Protein AF-A0AAP8GFC0-F1 (afdb_monomer)

Foldseek 3Di:
DQFLVRLVVDDDDQVDEAEFFDAQQPSRVSSCVVVVVVVHHYDYPPRGPPVVCVVVPPPPPPPPPVLPDDPPAAEEEPEPDEPPRPVVVVVVVVVVDDPSHHYHYHYDYPVPDD

Secondary structure (DSSP, 8-state):
---GGGGGG----SSS-EEE--SSSHHHHHHHHHHHHTT--EEE-TTHHHHHHHHH--------------TTPEEEE-TT--TTHHHHHHHHHHTT--TT--EEEE---GGG--

Organism: NCBI:txid158836

Structure (mmCIF, N/CA/C/O backbone):
data_AF-A0AAP8GFC0-F1
#
_entry.id   AF-A0AAP8GFC0-F1
#
loop_
_atom_site.group_PDB
_atom_site.id
_atom_site.type_symbol
_atom_site.label_atom_id
_atom_site.label_alt_id
_atom_si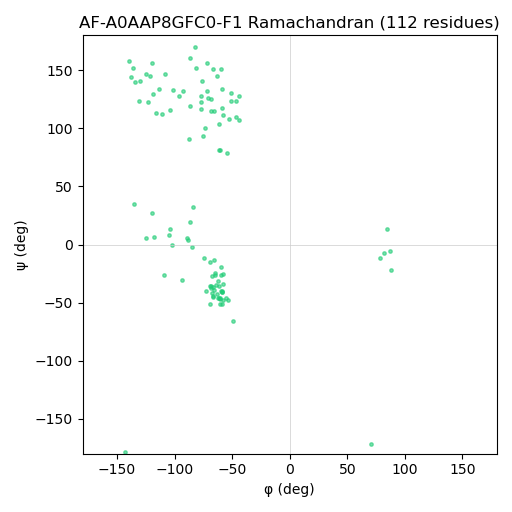te.label_comp_id
_atom_site.label_asym_id
_atom_site.label_entity_id
_atom_site.label_seq_id
_atom_site.pdbx_PDB_ins_code
_atom_site.Cartn_x
_atom_site.Cartn_y
_atom_site.Cartn_z
_atom_site.occupancy
_atom_site.B_iso_or_equiv
_atom_site.auth_seq_id
_atom_site.auth_comp_id
_atom_site.auth_asym_id
_atom_site.auth_atom_id
_atom_site.pdbx_PDB_model_num
ATOM 1 N N . LEU A 1 1 ? 1.985 7.956 7.880 1.00 67.75 1 LEU A N 1
ATOM 2 C CA . LEU A 1 1 ? 0.895 6.953 7.846 1.00 67.75 1 LEU A CA 1
ATOM 3 C C . LEU A 1 1 ? 0.754 6.355 9.239 1.00 67.75 1 LEU A C 1
ATOM 5 O O . LEU A 1 1 ? 1.784 6.110 9.848 1.00 67.75 1 LEU A O 1
ATOM 9 N N . HIS A 1 2 ? -0.471 6.167 9.738 1.00 84.69 2 HIS A N 1
ATOM 10 C CA . HIS A 1 2 ? -0.738 5.483 11.013 1.00 84.69 2 HIS A CA 1
ATOM 11 C C . HIS A 1 2 ? -1.429 4.148 10.694 1.00 84.69 2 HIS A C 1
ATOM 13 O O . HIS A 1 2 ? -2.530 4.185 10.137 1.00 84.69 2 HIS A O 1
ATOM 19 N N . PRO A 1 3 ? -0.789 2.990 10.925 1.00 89.25 3 PRO A N 1
ATOM 20 C CA . PRO A 1 3 ? -1.376 1.696 10.591 1.00 89.25 3 PRO A CA 1
ATOM 21 C C . PRO A 1 3 ? -2.607 1.411 11.462 1.00 89.25 3 PRO A C 1
ATOM 23 O O . PRO A 1 3 ? -2.707 1.877 12.598 1.00 89.25 3 PRO A O 1
ATOM 26 N N . VAL A 1 4 ? -3.567 0.645 10.933 1.00 91.88 4 VAL A N 1
ATOM 27 C CA . VAL A 1 4 ? -4.808 0.338 11.673 1.00 91.88 4 VAL A CA 1
ATOM 28 C C . VAL A 1 4 ? -4.529 -0.552 12.886 1.00 91.88 4 VAL A C 1
ATOM 30 O O . VAL A 1 4 ? -5.240 -0.495 13.884 1.00 91.88 4 VAL A O 1
ATOM 33 N N . GLU A 1 5 ? -3.465 -1.342 12.817 1.00 92.38 5 GLU A N 1
ATOM 34 C CA . GLU A 1 5 ? -2.982 -2.225 13.871 1.00 92.38 5 GLU A CA 1
ATOM 35 C C . GLU A 1 5 ? -2.569 -1.432 15.123 1.00 92.38 5 GLU A C 1
ATOM 37 O O . GLU A 1 5 ? -2.769 -1.891 16.246 1.00 92.38 5 GLU A O 1
ATOM 42 N N . GLU A 1 6 ? -2.091 -0.200 14.936 1.00 94.19 6 GLU A N 1
ATOM 43 C CA . GLU A 1 6 ? -1.677 0.707 16.009 1.00 94.19 6 GLU A CA 1
ATOM 44 C C . GLU A 1 6 ? -2.711 1.807 16.276 1.00 94.19 6 GLU A C 1
ATOM 46 O O . GLU A 1 6 ? -2.420 2.775 16.972 1.00 94.19 6 GLU A O 1
ATOM 51 N N . ILE A 1 7 ? -3.942 1.703 15.764 1.00 94.75 7 ILE A N 1
ATOM 52 C CA . ILE A 1 7 ? -4.925 2.798 15.855 1.00 94.75 7 ILE A CA 1
ATOM 53 C C . ILE A 1 7 ? -5.224 3.234 17.297 1.00 94.75 7 ILE A C 1
ATOM 55 O O . ILE A 1 7 ? -5.571 4.385 17.544 1.00 94.75 7 ILE A O 1
ATOM 59 N N . LYS A 1 8 ? -5.026 2.340 18.270 1.00 93.88 8 LYS A N 1
ATOM 60 C CA . LYS A 1 8 ? -5.199 2.643 19.695 1.00 93.88 8 LYS A CA 1
ATOM 61 C C . LYS A 1 8 ? -4.202 3.673 20.232 1.00 93.88 8 LYS A C 1
ATOM 63 O O . LYS A 1 8 ? -4.526 4.350 21.199 1.00 93.88 8 LYS A O 1
ATOM 68 N N . SER A 1 9 ? -3.020 3.795 19.624 1.00 95.12 9 SER A N 1
ATOM 69 C CA . SER A 1 9 ? -2.009 4.795 19.996 1.00 95.12 9 SER A CA 1
ATOM 70 C C . SER A 1 9 ? -2.243 6.155 19.332 1.00 95.12 9 SER A C 1
ATOM 72 O O . SER A 1 9 ? -1.491 7.100 19.573 1.00 95.12 9 SER A O 1
ATOM 74 N N . PHE A 1 10 ? -3.275 6.278 18.490 1.00 94.44 10 PHE A N 1
ATOM 75 C CA . PHE A 1 10 ? -3.593 7.526 17.818 1.00 94.44 10 PHE A CA 1
ATOM 76 C C . PHE A 1 10 ? -4.030 8.592 18.831 1.00 94.44 10 PHE A C 1
ATOM 78 O O . PHE A 1 10 ? -5.064 8.466 19.479 1.00 94.44 10 PHE A O 1
ATOM 85 N N . ASN A 1 11 ? -3.233 9.652 18.950 1.00 93.12 11 ASN A N 1
ATOM 86 C CA . ASN A 1 11 ? -3.391 10.702 19.960 1.00 93.12 11 ASN A CA 1
ATOM 87 C C 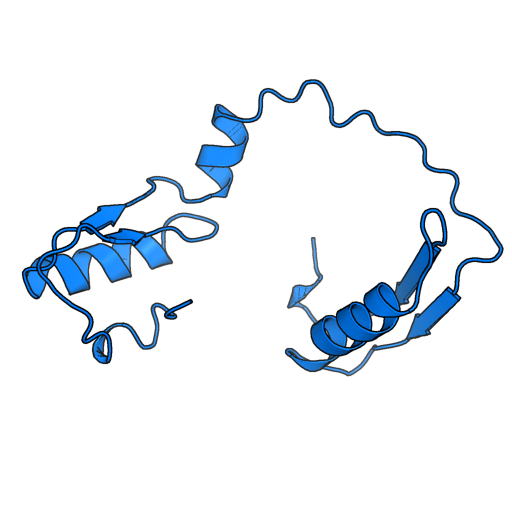. ASN A 1 11 ? -3.236 12.115 19.369 1.00 93.12 11 ASN A C 1
ATOM 89 O O . ASN A 1 11 ? -2.663 13.015 19.985 1.00 93.12 11 ASN A O 1
ATOM 93 N N . LYS A 1 12 ? -3.685 12.312 18.126 1.00 91.38 12 LYS A N 1
ATOM 94 C CA . LYS A 1 12 ? -3.581 13.609 17.442 1.00 91.38 12 LYS A CA 1
ATOM 95 C C . LYS A 1 12 ? -4.715 14.560 17.857 1.00 91.38 12 LYS A C 1
ATOM 97 O O . LYS A 1 12 ? -5.647 14.162 18.549 1.00 91.38 12 LYS A O 1
ATOM 102 N N . ASN A 1 13 ? -4.596 15.829 17.457 1.00 92.00 13 ASN A N 1
ATOM 103 C CA . ASN A 1 13 ? -5.546 16.900 17.781 1.00 92.00 13 ASN A CA 1
ATOM 104 C C . ASN A 1 13 ? -6.971 16.578 17.285 1.00 92.00 13 ASN A C 1
ATOM 106 O O . ASN A 1 13 ? -7.193 16.500 16.083 1.00 92.00 13 ASN A O 1
ATOM 110 N N . SER A 1 14 ? -7.933 16.465 18.201 1.00 89.12 14 SER A N 1
ATOM 111 C CA . SER A 1 14 ? -9.327 16.114 17.903 1.00 89.12 14 SER A CA 1
ATOM 112 C C . SER A 1 14 ? -10.160 17.228 17.258 1.00 89.12 14 SER A C 1
ATOM 114 O O . SER A 1 14 ? -11.225 16.937 16.729 1.00 89.12 14 SER A O 1
ATOM 116 N N . ASN A 1 15 ? -9.683 18.477 17.212 1.00 94.06 15 ASN A N 1
ATOM 117 C CA . ASN A 1 15 ? -10.372 19.591 16.541 1.00 94.06 15 ASN A CA 1
ATOM 118 C C . ASN A 1 15 ? -10.084 19.645 15.025 1.00 94.06 15 ASN A C 1
ATOM 120 O O . ASN A 1 15 ? -9.936 20.714 14.431 1.00 94.06 15 ASN A O 1
ATOM 124 N N . LYS A 1 16 ? -9.884 18.481 14.404 1.00 95.75 16 LYS A N 1
ATOM 125 C CA . LYS A 1 16 ? -9.618 18.326 12.974 1.00 95.75 16 LYS A CA 1
ATOM 126 C C . LYS A 1 16 ? -10.417 17.151 12.440 1.00 95.75 16 LYS A C 1
ATOM 128 O O . LYS A 1 16 ? -10.507 16.120 13.099 1.00 95.75 16 LYS A O 1
ATOM 133 N N . THR A 1 17 ? -10.885 17.287 11.207 1.00 96.81 17 THR A N 1
ATOM 134 C CA . THR A 1 17 ? -11.448 16.174 10.449 1.00 96.81 17 THR A CA 1
ATOM 135 C C . THR A 1 17 ? -10.326 15.295 9.905 1.00 96.81 17 THR A C 1
ATOM 137 O O . THR A 1 17 ? -9.410 15.778 9.229 1.00 96.81 17 THR A O 1
ATOM 140 N N . TYR A 1 18 ? -10.399 13.994 10.164 1.00 96.38 18 TYR A N 1
ATOM 141 C CA . TYR A 1 18 ? -9.452 13.011 9.648 1.00 96.38 18 TYR A CA 1
ATOM 142 C C . TYR A 1 18 ? -10.061 12.213 8.498 1.00 96.38 18 TYR A C 1
ATOM 144 O O . TYR A 1 18 ? -10.997 11.439 8.681 1.00 96.38 18 TYR A O 1
ATOM 152 N N . TYR A 1 19 ? -9.479 12.363 7.310 1.00 95.56 19 TYR A N 1
ATOM 153 C CA . TYR A 1 19 ? -9.829 11.568 6.137 1.00 95.56 19 TYR A CA 1
ATOM 154 C C . TYR A 1 19 ? -9.009 10.282 6.132 1.00 95.56 19 TYR A C 1
ATOM 156 O O . TYR A 1 19 ? -7.776 10.316 6.110 1.00 95.56 19 TYR A O 1
ATOM 164 N N . ILE A 1 20 ? -9.688 9.140 6.173 1.00 95.12 20 ILE A N 1
ATOM 165 C CA . ILE A 1 20 ? -9.059 7.832 6.344 1.00 95.12 20 ILE A CA 1
ATOM 166 C C . ILE A 1 20 ? -9.361 6.975 5.122 1.00 95.12 20 ILE A C 1
ATOM 168 O O . ILE A 1 20 ? -10.508 6.818 4.704 1.00 95.12 20 ILE A O 1
ATOM 172 N N . HIS A 1 21 ? -8.315 6.383 4.555 1.00 94.88 21 HIS A N 1
ATOM 173 C CA . HIS A 1 21 ? -8.426 5.479 3.421 1.00 94.88 21 HIS A CA 1
ATOM 174 C C . HIS A 1 21 ? -7.470 4.295 3.575 1.00 94.88 21 HIS A C 1
ATOM 176 O O . HIS A 1 21 ? -6.473 4.341 4.294 1.00 94.88 21 HIS A O 1
ATOM 182 N N . CYS A 1 22 ? -7.783 3.203 2.888 1.00 94.19 22 CYS A N 1
ATOM 183 C CA . CYS A 1 22 ? -6.852 2.105 2.660 1.00 94.19 22 CYS A CA 1
ATOM 184 C C . CYS A 1 22 ? -7.077 1.534 1.254 1.00 94.19 22 CYS A C 1
ATOM 186 O O . CYS A 1 22 ? -7.931 2.031 0.523 1.00 94.19 22 CYS A O 1
ATOM 188 N N . LYS A 1 23 ? -6.335 0.488 0.863 1.00 91.88 23 LYS A N 1
ATOM 189 C CA . LYS A 1 23 ? -6.429 -0.102 -0.488 1.00 91.88 23 LYS A CA 1
ATOM 190 C C . LYS A 1 23 ? -7.867 -0.501 -0.873 1.00 91.88 23 LYS A C 1
ATOM 192 O O . LYS A 1 23 ? -8.310 -0.137 -1.951 1.00 91.88 23 LYS A O 1
ATOM 197 N N . SER A 1 24 ? -8.587 -1.203 0.009 1.00 93.69 24 SER A N 1
ATOM 198 C CA . SER A 1 24 ? -9.901 -1.818 -0.278 1.00 93.69 24 SER A CA 1
ATOM 199 C C . SER A 1 24 ? -11.040 -1.421 0.676 1.00 93.69 24 SER A C 1
ATOM 201 O O . SER A 1 24 ? -12.106 -2.018 0.649 1.00 93.69 24 SER A O 1
ATOM 203 N N . GLY A 1 25 ? -10.814 -0.483 1.598 1.00 93.81 25 GLY A N 1
ATOM 204 C CA . GLY A 1 25 ? -11.820 -0.016 2.567 1.00 93.81 25 GLY A CA 1
ATOM 205 C C . GLY A 1 25 ? -11.915 -0.803 3.887 1.00 93.81 25 GLY A C 1
ATOM 206 O O . GLY A 1 25 ? -12.330 -0.241 4.901 1.00 93.81 25 GLY A O 1
ATOM 207 N N . ASN A 1 26 ? -11.466 -2.063 3.947 1.00 94.31 26 ASN A N 1
ATOM 208 C CA . ASN A 1 26 ? -11.604 -2.895 5.161 1.00 94.31 26 ASN A CA 1
ATOM 209 C C . ASN A 1 26 ? -10.885 -2.311 6.389 1.00 94.31 26 ASN A C 1
ATOM 211 O O . ASN A 1 26 ? -11.437 -2.255 7.486 1.00 94.31 26 ASN A O 1
ATOM 215 N N . ARG A 1 27 ? -9.636 -1.863 6.212 1.00 96.06 27 ARG A N 1
ATOM 216 C CA . ARG A 1 27 ? -8.833 -1.282 7.304 1.00 96.06 27 ARG A CA 1
ATOM 217 C C . ARG A 1 27 ? -9.309 0.116 7.699 1.00 96.06 27 ARG A C 1
ATOM 219 O O . ARG A 1 27 ? -9.352 0.417 8.885 1.00 96.06 27 ARG A O 1
ATOM 226 N N . SER A 1 28 ? -9.688 0.949 6.726 1.00 96.31 28 SER A N 1
ATOM 227 C CA . SER A 1 28 ? -10.129 2.316 7.012 1.00 96.31 28 SER A CA 1
ATOM 228 C C . SER A 1 28 ? -11.463 2.326 7.747 1.00 96.31 28 SER A C 1
ATOM 230 O O . SER A 1 28 ? -11.611 3.096 8.683 1.00 96.31 28 SER A O 1
ATOM 232 N N . THR A 1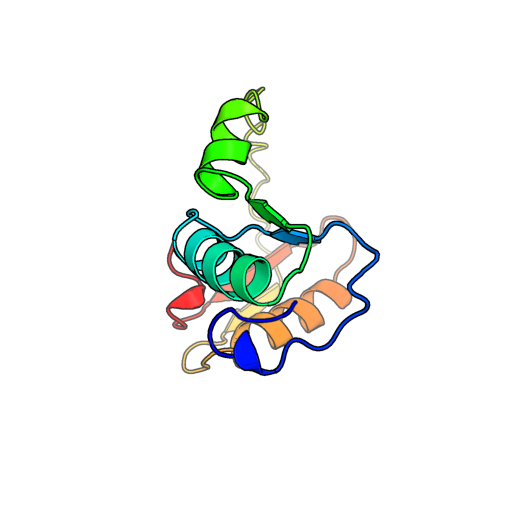 29 ? -12.371 1.399 7.426 1.00 96.75 29 THR A N 1
ATOM 233 C CA . THR A 1 29 ? -13.634 1.228 8.163 1.00 96.75 29 THR A CA 1
ATOM 234 C C . THR A 1 29 ? -13.381 0.932 9.643 1.00 96.75 29 THR A C 1
ATOM 236 O O . THR A 1 29 ? -13.856 1.670 10.498 1.00 96.75 29 THR A O 1
ATOM 239 N N . LYS A 1 30 ? -12.526 -0.055 9.957 1.00 96.25 30 LYS A N 1
ATOM 240 C CA . LYS A 1 30 ? -12.158 -0.374 11.350 1.00 96.25 30 LYS A CA 1
ATOM 241 C C . LYS A 1 30 ? -11.525 0.815 12.084 1.00 96.25 30 LYS A C 1
ATOM 243 O O . LYS A 1 30 ? -11.807 1.032 13.260 1.00 96.25 30 LYS A O 1
ATOM 248 N N . ALA A 1 31 ? -10.660 1.568 11.402 1.00 96.62 31 ALA A N 1
ATOM 249 C CA . ALA A 1 31 ? -10.019 2.746 11.979 1.00 96.62 31 ALA A CA 1
ATOM 250 C C . ALA A 1 31 ? -11.033 3.865 12.270 1.00 96.62 31 ALA A C 1
ATOM 252 O O . ALA A 1 31 ? -11.007 4.435 13.359 1.00 96.62 31 ALA A O 1
ATOM 253 N N . CYS A 1 32 ? -11.949 4.140 11.336 1.00 96.88 32 CYS A N 1
ATOM 254 C CA . CYS A 1 32 ? -13.035 5.100 11.528 1.00 96.88 32 CYS A CA 1
ATOM 255 C C . CYS A 1 32 ? -13.943 4.695 12.692 1.00 96.88 32 CYS A C 1
ATOM 257 O O . CYS A 1 32 ? -14.203 5.528 13.554 1.00 96.88 32 CYS A O 1
ATOM 259 N N . ASP A 1 33 ? -14.356 3.426 12.772 1.00 96.88 33 ASP A N 1
ATOM 260 C CA . ASP A 1 33 ? -15.212 2.928 13.857 1.00 96.88 33 ASP A CA 1
ATOM 261 C C . ASP A 1 33 ? -14.566 3.126 15.232 1.00 96.88 33 ASP A C 1
ATOM 263 O O . ASP A 1 33 ? -15.240 3.465 16.206 1.00 96.88 33 ASP A O 1
ATOM 267 N N . TYR A 1 34 ? -13.253 2.899 15.329 1.00 96.88 34 TYR A N 1
ATOM 268 C CA . TYR A 1 34 ? -12.511 3.114 16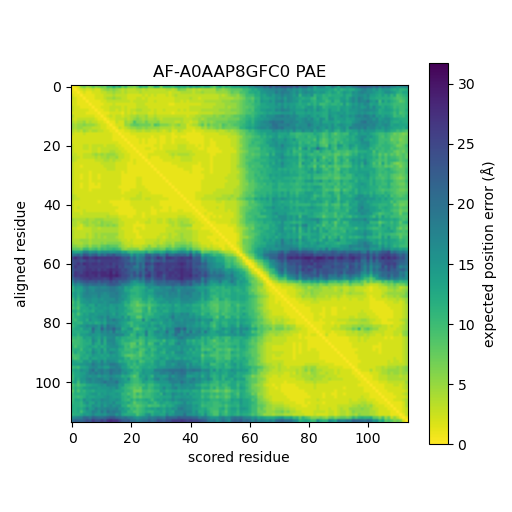.565 1.00 96.88 34 TYR A CA 1
ATOM 269 C C . TYR A 1 34 ? -12.405 4.604 16.912 1.00 96.88 34 TYR A C 1
ATOM 271 O O . TYR A 1 34 ? -12.744 4.995 18.026 1.00 96.88 34 TYR A O 1
ATOM 279 N N . LEU A 1 35 ? -11.962 5.438 15.969 1.00 96.56 35 LEU A N 1
ATOM 280 C CA . LEU A 1 35 ? -11.713 6.861 16.209 1.00 96.56 35 LEU A CA 1
ATOM 281 C C . LEU A 1 35 ? -13.000 7.655 16.460 1.00 96.56 35 LEU A C 1
ATOM 283 O O . LEU A 1 35 ? -13.015 8.501 17.353 1.00 96.56 35 LEU A O 1
ATOM 287 N N . ALA A 1 36 ? -14.094 7.329 15.769 1.00 96.56 36 ALA A N 1
ATOM 288 C CA . ALA A 1 36 ? -15.402 7.929 16.020 1.00 96.56 36 ALA A CA 1
ATOM 289 C C . ALA A 1 36 ? -15.875 7.668 17.462 1.00 96.56 36 ALA A C 1
ATOM 291 O O . ALA A 1 36 ? -16.367 8.575 18.128 1.00 96.56 36 ALA A O 1
ATOM 292 N N . LYS A 1 37 ? -15.643 6.458 17.999 1.00 96.62 37 LYS A N 1
ATOM 293 C CA . LYS A 1 37 ? -15.940 6.133 19.410 1.00 96.62 37 LYS A CA 1
ATOM 294 C C . LYS A 1 37 ? -15.095 6.927 20.406 1.00 96.62 37 LYS A C 1
ATOM 296 O O . LYS A 1 37 ? -15.516 7.084 21.545 1.00 96.62 37 LYS A O 1
ATOM 301 N N . GLN A 1 38 ? -13.918 7.401 20.000 1.00 95.25 38 GLN A N 1
ATOM 302 C CA . GLN A 1 38 ? -13.064 8.274 20.812 1.00 95.25 38 GLN A CA 1
ATOM 303 C C . GLN A 1 38 ? -13.399 9.769 20.632 1.00 95.25 38 GLN A C 1
ATOM 305 O O . GLN A 1 38 ? -12.716 10.616 21.200 1.00 95.25 38 GLN A O 1
ATOM 310 N N . GLY A 1 39 ? -14.433 10.107 19.851 1.00 95.88 39 GLY A N 1
ATOM 311 C CA . GLY A 1 39 ? -14.885 11.484 19.641 1.00 95.88 39 GLY A CA 1
ATOM 312 C C . GLY A 1 39 ? -14.128 12.253 18.556 1.00 95.88 39 GLY A C 1
ATOM 313 O O . GLY A 1 39 ? -14.258 13.472 18.481 1.00 95.88 39 GLY A O 1
ATOM 314 N N . TYR A 1 40 ? -13.337 11.575 17.718 1.00 97.56 40 TYR A N 1
ATOM 315 C CA . TYR A 1 40 ? -12.729 12.205 16.546 1.00 97.56 40 TYR A CA 1
ATOM 316 C C . TYR A 1 40 ? -13.752 12.395 15.426 1.00 97.56 40 TYR A C 1
ATOM 318 O O . TYR A 1 40 ? -14.536 11.490 15.135 1.00 97.56 40 TYR A O 1
ATOM 326 N N . ASP A 1 41 ? -13.667 13.530 14.735 1.00 97.62 41 ASP A N 1
ATOM 327 C CA . ASP A 1 41 ? -14.354 13.736 13.464 1.00 97.62 41 ASP A CA 1
ATOM 328 C C . ASP A 1 41 ? -13.594 13.013 12.342 1.00 97.62 41 ASP A C 1
ATOM 330 O O . ASP A 1 41 ? -12.422 13.301 12.071 1.00 97.62 41 ASP A O 1
ATOM 334 N N . VAL A 1 42 ? -14.235 12.024 11.718 1.00 97.38 42 VAL A N 1
ATOM 335 C CA . VAL A 1 42 ? -13.602 11.136 10.738 1.00 97.38 42 VAL A CA 1
ATOM 336 C C . VAL A 1 42 ? -14.468 10.940 9.501 1.00 97.38 42 VAL A C 1
ATOM 338 O O . VAL A 1 42 ? -15.674 10.723 9.583 1.00 97.38 42 VAL A O 1
ATOM 341 N N . VAL A 1 43 ? -13.819 10.925 8.337 1.00 97.00 43 VAL A N 1
ATOM 342 C CA . VAL A 1 43 ? -14.449 10.668 7.039 1.00 97.00 43 VAL A CA 1
ATOM 343 C C . VAL A 1 43 ? -13.752 9.483 6.376 1.00 97.00 43 VAL A C 1
ATOM 345 O O . VAL A 1 43 ? -12.541 9.502 6.153 1.00 97.00 43 VAL A O 1
ATOM 348 N N . ASN A 1 44 ? -14.514 8.436 6.053 1.00 96.25 44 ASN A N 1
ATOM 349 C CA . ASN A 1 44 ? -13.997 7.238 5.389 1.00 96.25 44 ASN A CA 1
ATOM 350 C C . ASN A 1 44 ? -14.133 7.348 3.866 1.00 96.25 44 ASN A C 1
ATOM 352 O O . ASN A 1 44 ? -15.227 7.601 3.355 1.00 96.25 44 ASN A O 1
ATOM 356 N N . LEU A 1 45 ? -13.065 7.034 3.130 1.00 94.12 45 LEU A N 1
ATOM 357 C CA . LEU A 1 45 ? -13.162 6.774 1.695 1.00 94.12 45 LEU A CA 1
ATOM 358 C C . LEU A 1 45 ? -13.777 5.385 1.464 1.00 94.12 45 LEU A C 1
ATOM 360 O O . LEU A 1 45 ? -13.082 4.364 1.469 1.00 94.12 45 LEU A O 1
ATOM 364 N N . LYS A 1 46 ? -15.101 5.341 1.290 1.00 91.62 46 LYS A N 1
ATOM 365 C CA . LYS A 1 46 ? -15.853 4.092 1.093 1.00 91.62 46 LYS A CA 1
ATOM 366 C C . LYS A 1 46 ? -15.355 3.335 -0.144 1.00 91.62 46 LYS A C 1
ATOM 368 O O . LYS A 1 46 ? -15.185 3.927 -1.203 1.00 91.62 46 LYS A O 1
ATOM 373 N N . GLY A 1 47 ? -15.142 2.025 0.009 1.00 90.88 47 GLY A N 1
ATOM 374 C CA . GLY A 1 47 ? -14.552 1.171 -1.034 1.00 90.88 47 GLY A CA 1
ATOM 375 C C . GLY A 1 47 ? -13.020 1.236 -1.103 1.00 90.88 47 GLY A C 1
ATOM 376 O O . GLY A 1 47 ? -12.372 0.432 -1.769 1.00 90.88 47 GLY A O 1
ATOM 377 N N . GLY A 1 48 ? -12.410 2.150 -0.345 1.00 93.38 48 GLY A N 1
ATOM 378 C CA . GLY A 1 48 ? -10.977 2.377 -0.374 1.00 93.38 48 GLY A CA 1
ATOM 379 C C . GLY A 1 48 ? -10.508 3.034 -1.667 1.00 93.38 48 GLY A C 1
ATOM 380 O O . GLY A 1 48 ? -11.285 3.493 -2.502 1.00 93.38 48 GLY A O 1
ATOM 381 N N . TYR A 1 49 ? -9.189 3.088 -1.804 1.00 91.06 49 TYR A N 1
ATOM 382 C CA . TYR A 1 49 ? -8.544 3.753 -2.924 1.00 91.06 49 TYR A CA 1
ATOM 383 C C . TYR A 1 49 ? -8.858 3.083 -4.266 1.00 91.06 49 TYR A C 1
ATOM 385 O O . TYR A 1 49 ? -9.045 3.792 -5.240 1.00 91.06 49 TYR A O 1
ATOM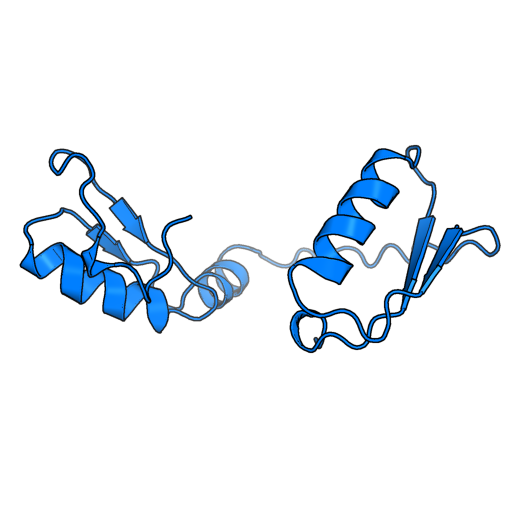 393 N N . LYS A 1 50 ? -8.997 1.749 -4.317 1.00 89.69 50 LYS A N 1
ATOM 394 C CA . LYS A 1 50 ? -9.342 1.034 -5.559 1.00 89.69 50 LYS A CA 1
ATOM 395 C C . LYS A 1 50 ? -10.666 1.501 -6.171 1.00 89.69 50 LYS A C 1
ATOM 397 O O . LYS A 1 50 ? -10.730 1.785 -7.360 1.00 89.69 50 LYS A O 1
ATOM 402 N N . ASP A 1 51 ? -11.714 1.605 -5.358 1.00 91.50 51 ASP A N 1
ATOM 403 C CA . ASP A 1 51 ? -13.028 2.049 -5.835 1.00 91.50 51 ASP A CA 1
ATOM 404 C C . ASP A 1 51 ? -13.023 3.528 -6.218 1.00 91.50 51 ASP A C 1
ATOM 406 O O . ASP A 1 51 ? -13.716 3.932 -7.152 1.00 91.50 51 ASP A O 1
ATOM 410 N N . TYR A 1 52 ? -12.267 4.345 -5.481 1.00 89.62 52 TYR A N 1
ATOM 411 C CA . TYR A 1 52 ? -12.047 5.738 -5.850 1.00 89.62 52 TYR A CA 1
ATOM 412 C C . TYR A 1 52 ? -11.347 5.829 -7.204 1.00 89.62 52 TYR A C 1
ATOM 414 O O . TYR A 1 52 ? -11.789 6.590 -8.063 1.00 89.62 52 TYR A O 1
ATOM 422 N N . GLU A 1 53 ? -10.307 5.023 -7.406 1.00 88.56 53 GLU A N 1
ATOM 423 C CA . GLU A 1 53 ? -9.515 5.009 -8.624 1.00 88.56 53 GLU A CA 1
ATOM 424 C C . GLU A 1 53 ? -10.390 4.658 -9.835 1.00 88.56 53 GLU A C 1
ATOM 426 O O . GLU A 1 53 ? -10.496 5.444 -10.770 1.00 88.56 53 GLU A O 1
ATOM 431 N N . ALA A 1 54 ? -11.146 3.562 -9.750 1.00 86.25 54 ALA A N 1
ATOM 432 C CA . ALA A 1 54 ? -12.042 3.111 -10.816 1.00 86.25 54 ALA A CA 1
ATOM 433 C C . ALA A 1 54 ? -13.147 4.118 -11.197 1.00 86.25 54 ALA A C 1
ATOM 435 O O . ALA A 1 54 ? -13.654 4.080 -12.314 1.00 86.25 54 ALA A O 1
ATOM 436 N N . LYS A 1 55 ? -13.561 4.992 -10.270 1.00 86.56 55 LYS A N 1
ATOM 437 C CA . LYS A 1 55 ? -14.640 5.973 -10.496 1.00 86.56 55 LYS A CA 1
ATOM 438 C C . LYS A 1 55 ? -14.141 7.332 -10.972 1.00 86.56 55 LYS A C 1
ATOM 440 O O . LYS A 1 55 ? -14.893 8.047 -11.626 1.00 86.56 55 LYS A O 1
ATOM 445 N N . ASN A 1 56 ? -12.934 7.723 -10.566 1.00 82.44 56 ASN A N 1
ATOM 446 C CA . ASN A 1 56 ? -12.425 9.086 -10.755 1.00 82.44 56 ASN A CA 1
ATOM 447 C C . ASN A 1 56 ? -11.324 9.156 -11.804 1.00 82.44 56 ASN A C 1
ATOM 449 O O . ASN A 1 56 ? -11.169 10.184 -12.460 1.00 82.44 56 ASN A O 1
ATOM 453 N N . PHE A 1 57 ? -10.600 8.063 -12.011 1.00 76.50 57 PHE A N 1
ATOM 454 C CA . PHE A 1 57 ? -9.789 7.917 -13.198 1.00 76.50 57 PHE A CA 1
ATOM 455 C C . PHE A 1 57 ? -10.708 7.318 -14.254 1.00 76.50 57 PHE A C 1
ATOM 457 O O . PHE A 1 57 ? -10.835 6.104 -14.387 1.00 76.50 57 PHE A O 1
ATOM 464 N N . ASN A 1 58 ? -11.358 8.203 -15.020 1.00 58.75 58 ASN A N 1
ATOM 465 C CA . ASN A 1 58 ? -11.624 7.868 -16.410 1.00 58.75 58 ASN A CA 1
ATOM 466 C C . ASN A 1 58 ? -10.262 7.479 -16.959 1.00 58.75 58 ASN A C 1
ATOM 468 O O . ASN A 1 58 ? -9.392 8.340 -17.113 1.00 58.75 58 ASN A O 1
ATOM 472 N N . SER A 1 59 ? -10.053 6.197 -17.209 1.00 57.34 59 SER A N 1
ATOM 473 C CA . SER A 1 59 ? -9.023 5.793 -18.131 1.00 57.34 59 SER A CA 1
ATOM 474 C C . SER A 1 59 ? -9.399 6.397 -19.493 1.00 57.34 59 SER A C 1
ATOM 476 O O . SER A 1 59 ? -9.875 5.714 -20.391 1.00 57.34 59 SER A O 1
ATOM 478 N N . ALA A 1 60 ? -9.089 7.686 -19.713 1.00 50.50 60 ALA A N 1
ATOM 479 C CA . ALA A 1 60 ? -8.265 7.950 -20.880 1.00 50.50 60 ALA A CA 1
ATOM 480 C C . ALA A 1 60 ? -7.174 6.897 -20.726 1.00 50.50 60 ALA A C 1
ATOM 482 O O . ALA A 1 60 ? -6.529 6.923 -19.667 1.00 50.50 60 ALA A O 1
ATOM 483 N N . PRO A 1 61 ? -7.152 5.869 -21.599 1.00 53.12 61 PRO A N 1
ATOM 484 C CA . PRO A 1 61 ? -6.294 4.717 -21.398 1.00 53.12 61 PRO A CA 1
ATOM 485 C C . PRO A 1 61 ? -4.968 5.303 -20.971 1.00 53.12 61 PRO A C 1
ATOM 487 O O . PRO A 1 61 ? -4.530 6.281 -21.592 1.00 53.12 61 PRO A O 1
ATOM 490 N N . LEU A 1 62 ? -4.412 4.824 -19.846 1.00 52.16 62 LEU A N 1
ATOM 491 C CA . LEU A 1 62 ? -2.988 5.016 -19.620 1.00 52.16 62 LEU A CA 1
ATOM 492 C C . LEU A 1 62 ? -2.426 4.667 -20.976 1.00 52.16 62 LEU A C 1
ATOM 494 O O . LEU A 1 62 ? -2.643 3.537 -21.411 1.00 52.16 62 LEU A O 1
ATOM 498 N N . ILE A 1 63 ? -1.965 5.673 -21.726 1.00 52.31 63 ILE A N 1
ATOM 499 C CA . ILE A 1 63 ? -1.468 5.410 -23.059 1.00 52.31 63 ILE A CA 1
ATOM 500 C C . ILE A 1 63 ? -0.387 4.418 -22.705 1.00 52.31 63 ILE A C 1
ATOM 502 O O . ILE A 1 63 ? 0.538 4.784 -21.968 1.00 52.31 63 ILE A O 1
ATOM 506 N N . GLU A 1 64 ? -0.591 3.159 -23.088 1.00 55.84 64 GLU A N 1
ATOM 507 C CA . GLU A 1 64 ? 0.459 2.175 -23.157 1.00 55.84 64 GLU A CA 1
ATOM 508 C C . GLU A 1 64 ? 1.386 2.822 -24.170 1.00 55.84 64 GLU A C 1
ATOM 510 O O . GLU A 1 64 ? 1.291 2.659 -25.379 1.00 55.84 64 GLU A O 1
ATOM 515 N N . LYS A 1 65 ? 2.198 3.760 -23.680 1.00 55.72 65 LYS A N 1
ATOM 516 C CA . LYS A 1 65 ? 3.431 4.085 -24.320 1.00 55.72 65 LYS A CA 1
ATOM 517 C C . LYS A 1 65 ? 4.103 2.745 -24.190 1.00 55.72 65 LYS A C 1
ATOM 519 O O . LYS A 1 65 ? 4.484 2.364 -23.083 1.00 55.72 65 LYS A O 1
ATOM 524 N N . ASP A 1 66 ? 4.134 2.024 -25.298 1.00 62.50 66 ASP A N 1
ATOM 525 C CA . ASP A 1 66 ? 5.112 0.991 -25.553 1.00 62.50 66 ASP A CA 1
ATOM 526 C C . ASP A 1 66 ? 6.470 1.670 -25.370 1.00 62.50 66 ASP A C 1
ATOM 528 O O . ASP A 1 66 ? 7.097 2.178 -26.299 1.00 62.50 66 ASP A O 1
ATOM 532 N N . ILE A 1 67 ? 6.862 1.843 -24.108 1.00 75.25 67 ILE A N 1
ATOM 533 C CA . ILE A 1 67 ? 8.171 2.320 -23.737 1.00 75.25 67 ILE A CA 1
ATOM 534 C C . ILE A 1 67 ? 9.031 1.106 -24.020 1.00 75.25 67 ILE A C 1
ATOM 536 O O . ILE A 1 67 ? 9.038 0.153 -23.243 1.00 75.25 67 ILE A O 1
ATOM 540 N N . GLU A 1 68 ? 9.699 1.141 -25.168 1.00 87.56 68 GLU A N 1
ATOM 541 C CA . GLU A 1 68 ? 10.664 0.127 -25.558 1.00 87.56 68 GLU A CA 1
ATOM 542 C C . GLU A 1 68 ? 11.602 -0.150 -24.375 1.00 87.56 68 GLU A C 1
ATOM 544 O O . GLU A 1 68 ? 12.206 0.768 -23.796 1.00 87.56 68 GLU A O 1
ATOM 549 N N . ILE A 1 69 ? 11.663 -1.419 -23.967 1.00 90.25 69 ILE A N 1
ATOM 550 C CA . ILE A 1 69 ? 12.575 -1.858 -22.917 1.00 90.25 69 ILE A CA 1
ATOM 551 C C . ILE A 1 69 ? 13.977 -1.747 -23.496 1.00 90.25 69 ILE A C 1
ATOM 553 O O . ILE A 1 69 ? 14.335 -2.432 -24.449 1.00 90.25 69 ILE A O 1
ATOM 557 N N . LYS A 1 70 ? 14.781 -0.863 -22.918 1.00 92.50 70 LYS A N 1
ATOM 558 C CA . LYS A 1 70 ? 16.144 -0.628 -23.360 1.00 92.50 70 LYS A CA 1
ATOM 559 C C . LYS A 1 70 ? 17.016 -1.814 -22.969 1.00 92.50 70 LYS A C 1
ATOM 561 O O . LYS A 1 70 ? 17.046 -2.237 -21.809 1.00 92.50 70 LYS A O 1
ATOM 566 N N . GLU A 1 71 ? 17.804 -2.298 -23.919 1.00 93.00 71 GLU A N 1
ATOM 567 C CA . GLU A 1 71 ? 18.801 -3.344 -23.668 1.00 93.00 71 GLU A CA 1
ATOM 568 C C . GLU A 1 71 ? 19.820 -2.928 -22.595 1.00 93.00 71 GLU A C 1
ATOM 570 O O . GLU A 1 71 ? 20.231 -3.739 -21.772 1.00 93.00 71 GLU A O 1
ATOM 575 N N . ASN A 1 72 ? 20.171 -1.638 -22.526 1.00 92.81 72 ASN A N 1
ATOM 576 C CA . ASN A 1 72 ? 21.154 -1.105 -21.577 1.00 92.81 72 ASN A CA 1
ATOM 577 C C . ASN A 1 72 ? 20.578 -0.709 -20.202 1.00 92.81 72 ASN A C 1
ATOM 579 O O . ASN A 1 72 ? 21.188 0.091 -19.487 1.00 92.81 72 ASN A O 1
ATOM 583 N N . ARG A 1 73 ? 19.403 -1.221 -19.827 1.00 94.94 73 ARG A N 1
ATOM 584 C CA . ARG A 1 73 ? 18.821 -0.983 -18.498 1.00 94.94 73 ARG A CA 1
ATOM 585 C C . ARG A 1 73 ? 19.697 -1.569 -17.387 1.00 94.94 73 ARG A C 1
ATOM 587 O O . ARG A 1 73 ? 20.300 -2.631 -17.542 1.00 94.94 73 ARG A O 1
ATOM 594 N N . LYS A 1 74 ? 19.744 -0.893 -16.238 1.00 95.38 74 LYS A N 1
ATOM 595 C CA . LYS A 1 74 ? 20.509 -1.357 -15.068 1.00 95.38 74 LYS A CA 1
ATOM 596 C C . LYS A 1 74 ? 19.722 -2.471 -14.375 1.00 95.38 74 LYS A C 1
ATOM 598 O O . LYS A 1 74 ? 18.573 -2.254 -14.002 1.00 95.38 74 LYS A O 1
ATOM 603 N N . GLN A 1 75 ? 20.310 -3.655 -14.229 1.00 96.56 75 GLN A N 1
ATOM 604 C CA . GLN A 1 75 ? 19.630 -4.820 -13.655 1.00 96.56 75 GLN A CA 1
ATOM 605 C C . GLN A 1 75 ? 20.048 -5.038 -12.199 1.00 96.56 75 GLN A C 1
ATOM 607 O O . GLN A 1 75 ? 21.239 -5.034 -11.887 1.00 96.56 75 GLN A O 1
ATOM 612 N N . PHE A 1 76 ? 19.072 -5.265 -11.323 1.00 96.81 76 PHE A N 1
ATOM 613 C CA . PHE A 1 76 ? 19.281 -5.516 -9.900 1.00 96.81 76 PHE A CA 1
ATOM 614 C C . PHE A 1 76 ? 18.528 -6.770 -9.449 1.00 96.81 76 PHE A C 1
ATOM 616 O O . PHE A 1 76 ? 17.387 -7.008 -9.848 1.00 96.81 76 PHE A O 1
ATOM 623 N N . ASP A 1 77 ? 19.148 -7.558 -8.573 1.00 96.50 77 ASP A N 1
ATOM 624 C CA . ASP A 1 77 ? 18.536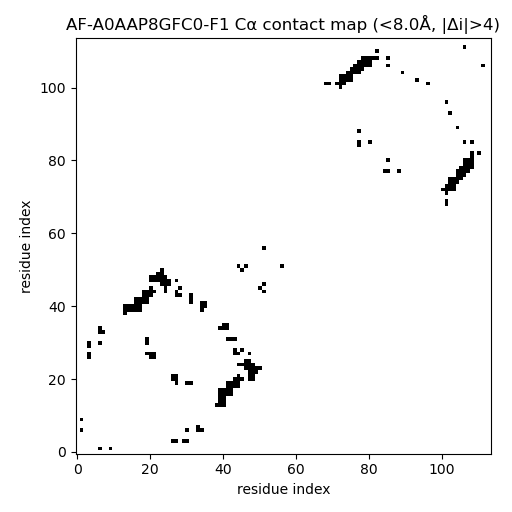 -8.743 -7.970 1.00 96.50 77 ASP A CA 1
ATOM 625 C C . ASP A 1 77 ? 18.401 -8.547 -6.459 1.00 96.50 77 ASP A C 1
ATOM 627 O O . ASP A 1 77 ? 19.390 -8.466 -5.729 1.00 96.50 77 ASP A O 1
ATOM 631 N N . PHE A 1 78 ? 17.157 -8.461 -5.995 1.00 96.25 78 PHE A N 1
ATOM 632 C CA . PHE A 1 78 ? 16.793 -8.337 -4.585 1.00 96.25 78 PHE A CA 1
ATOM 633 C C . PHE A 1 78 ? 15.912 -9.506 -4.126 1.00 96.25 78 PHE A C 1
ATOM 635 O O . PHE A 1 78 ? 15.110 -9.369 -3.194 1.00 96.25 78 PHE A O 1
ATOM 642 N N . ARG A 1 79 ? 16.036 -10.672 -4.770 1.00 95.56 79 ARG A N 1
ATOM 643 C CA . ARG A 1 79 ? 15.411 -11.910 -4.295 1.00 95.56 79 ARG A CA 1
ATOM 644 C C . ARG A 1 79 ? 15.910 -12.275 -2.895 1.00 95.56 79 ARG A C 1
ATOM 646 O O . ARG A 1 79 ? 17.016 -11.935 -2.488 1.00 95.56 79 ARG A O 1
ATOM 653 N N . GLY A 1 80 ? 15.063 -12.956 -2.134 1.00 95.12 80 GLY A N 1
ATOM 654 C CA . GLY A 1 80 ? 15.333 -13.361 -0.751 1.00 95.12 80 GLY A CA 1
ATOM 655 C C . GLY A 1 80 ? 15.178 -12.252 0.296 1.00 95.12 80 GLY A C 1
ATOM 656 O O . GLY A 1 80 ? 15.126 -12.557 1.485 1.00 95.12 80 GLY A O 1
ATOM 657 N N . LEU A 1 81 ? 15.047 -10.985 -0.108 1.00 95.25 81 LEU A N 1
ATOM 658 C CA . LEU A 1 81 ? 14.741 -9.901 0.823 1.00 95.25 81 LEU A CA 1
ATOM 659 C C . LEU A 1 81 ? 13.236 -9.847 1.131 1.00 95.25 81 LEU A C 1
ATOM 661 O O . LEU A 1 81 ? 12.402 -10.237 0.314 1.00 95.25 81 LEU A O 1
ATOM 665 N N . GLN A 1 82 ? 12.900 -9.358 2.326 1.00 92.19 82 GLN A N 1
ATOM 666 C CA . GLN A 1 82 ? 11.528 -9.060 2.747 1.00 92.19 82 GLN A CA 1
ATOM 667 C C . GLN A 1 82 ? 11.384 -7.575 3.087 1.00 92.19 82 GLN A C 1
ATOM 669 O O . GLN A 1 82 ? 12.373 -6.920 3.430 1.00 92.19 82 GLN A O 1
ATOM 674 N N . CYS A 1 83 ? 10.169 -7.037 3.013 1.00 87.25 83 CYS A N 1
ATOM 675 C CA . CYS A 1 83 ? 9.866 -5.647 3.344 1.00 87.25 83 CYS A CA 1
ATOM 676 C C . CYS A 1 83 ? 10.426 -5.242 4.730 1.00 87.25 83 CYS A C 1
ATOM 678 O O . CYS A 1 83 ? 10.181 -5.941 5.714 1.00 87.25 83 CYS A O 1
ATOM 680 N N . PRO A 1 84 ? 11.154 -4.108 4.831 1.00 90.50 84 PRO A N 1
ATOM 681 C CA . PRO A 1 84 ? 11.265 -3.037 3.831 1.00 90.50 84 PRO A CA 1
ATOM 682 C C . PRO A 1 84 ? 12.390 -3.210 2.784 1.00 90.50 84 PRO A C 1
ATOM 684 O O . PRO A 1 84 ? 12.613 -2.302 1.990 1.00 90.50 84 PRO A O 1
ATOM 687 N N . GLY A 1 85 ? 13.103 -4.338 2.760 1.00 94.31 85 GLY A N 1
ATOM 688 C CA . GLY A 1 85 ? 14.326 -4.552 1.976 1.00 94.31 85 GLY A CA 1
ATOM 689 C C . GLY A 1 85 ? 14.240 -4.147 0.498 1.00 94.31 85 GLY A C 1
ATOM 690 O O . GLY A 1 85 ? 14.913 -3.188 0.110 1.00 94.31 85 GLY A O 1
ATOM 691 N N . PRO A 1 86 ? 13.415 -4.811 -0.335 1.00 95.44 86 PRO A N 1
ATOM 692 C CA . PRO A 1 86 ? 13.405 -4.530 -1.769 1.00 95.44 86 PRO A CA 1
ATOM 693 C C . PRO A 1 86 ? 12.965 -3.101 -2.101 1.00 95.44 86 PRO A C 1
ATOM 695 O O . PRO A 1 86 ? 13.599 -2.448 -2.922 1.00 95.44 86 PRO A O 1
ATOM 698 N N . ILE A 1 87 ? 11.928 -2.572 -1.437 1.00 94.75 87 ILE A N 1
ATOM 699 C CA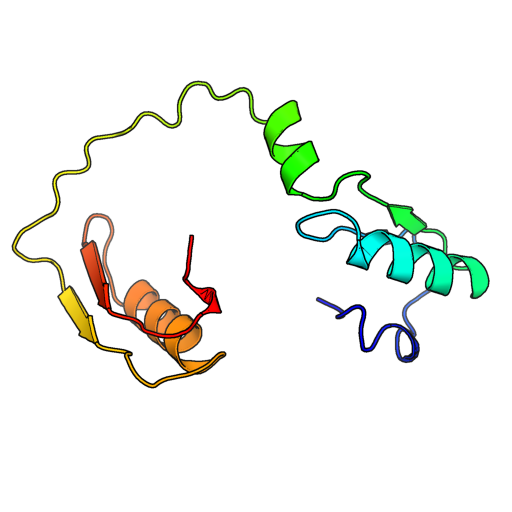 . ILE A 1 87 ? 11.407 -1.231 -1.752 1.00 94.75 87 ILE A CA 1
ATOM 700 C C . ILE A 1 87 ? 12.406 -0.122 -1.404 1.00 94.75 87 ILE A C 1
ATOM 702 O O . ILE A 1 87 ? 12.539 0.851 -2.145 1.00 94.75 87 ILE A O 1
ATOM 706 N N . VAL A 1 88 ? 13.153 -0.279 -0.307 1.00 95.50 88 VAL A N 1
ATOM 707 C CA . VAL A 1 88 ? 14.198 0.677 0.076 1.00 95.50 88 VAL A CA 1
ATOM 708 C C . VAL A 1 88 ? 15.353 0.640 -0.920 1.00 95.50 88 VAL A C 1
ATOM 710 O O . VAL A 1 88 ? 15.847 1.699 -1.302 1.00 95.50 88 VAL A O 1
ATOM 713 N N . ASN A 1 89 ? 15.769 -0.546 -1.368 1.00 96.06 89 ASN A N 1
ATOM 714 C CA . ASN A 1 89 ? 16.843 -0.665 -2.353 1.00 96.06 89 ASN A CA 1
ATOM 715 C C . ASN A 1 89 ? 16.424 -0.101 -3.716 1.00 96.06 89 ASN A C 1
ATOM 717 O O . ASN A 1 89 ? 17.147 0.720 -4.265 1.00 96.06 89 ASN A O 1
ATOM 721 N N . ILE A 1 90 ? 15.222 -0.426 -4.200 1.00 95.50 90 ILE A N 1
ATOM 722 C CA . ILE A 1 90 ? 14.665 0.163 -5.429 1.00 95.50 90 ILE A CA 1
ATOM 723 C C . ILE A 1 90 ? 14.646 1.694 -5.340 1.00 95.50 90 ILE A C 1
ATOM 725 O O . ILE A 1 90 ? 15.076 2.365 -6.271 1.00 95.50 90 ILE A O 1
ATOM 729 N N . SER A 1 91 ? 14.196 2.257 -4.213 1.00 95.69 91 SER A N 1
ATOM 730 C CA . SER A 1 91 ? 14.170 3.711 -4.004 1.00 95.69 91 SER A CA 1
ATOM 731 C C . SER A 1 91 ? 15.563 4.345 -4.108 1.00 95.69 91 SER A C 1
ATOM 733 O O . SER A 1 91 ? 15.719 5.392 -4.734 1.00 95.69 91 SER A O 1
ATOM 735 N N . LYS A 1 92 ? 16.599 3.696 -3.559 1.00 95.75 92 LYS A N 1
ATOM 736 C CA . LYS A 1 92 ? 17.989 4.160 -3.698 1.00 95.75 92 LYS A CA 1
ATOM 737 C C . LYS A 1 92 ? 18.441 4.159 -5.155 1.00 95.75 92 LYS A C 1
ATOM 739 O O . LYS A 1 92 ? 18.992 5.162 -5.594 1.00 95.75 92 LYS A O 1
ATOM 744 N N . GLU A 1 93 ? 18.174 3.085 -5.894 1.00 95.88 93 GLU A N 1
ATOM 745 C CA . GLU A 1 93 ? 18.564 3.001 -7.306 1.00 95.88 93 GLU A CA 1
ATOM 746 C C . GLU A 1 93 ? 17.815 4.016 -8.171 1.00 95.88 93 GLU A C 1
ATOM 748 O O . GLU A 1 93 ? 18.421 4.658 -9.024 1.00 95.88 93 GLU A O 1
ATOM 753 N N . ILE A 1 94 ? 16.525 4.247 -7.904 1.00 94.56 94 ILE A N 1
ATOM 754 C CA . ILE A 1 94 ? 15.734 5.271 -8.601 1.00 94.56 94 ILE A CA 1
ATOM 755 C C . ILE A 1 94 ? 16.307 6.680 -8.385 1.00 94.56 94 ILE A C 1
ATOM 757 O O . ILE A 1 94 ? 16.300 7.491 -9.306 1.00 94.56 94 ILE A O 1
ATOM 761 N N . ASN A 1 95 ? 16.851 6.981 -7.205 1.00 95.75 95 ASN A N 1
ATOM 762 C CA . ASN A 1 95 ? 17.490 8.280 -6.960 1.00 95.75 95 ASN A CA 1
ATOM 763 C C . ASN A 1 95 ? 18.807 8.467 -7.739 1.00 95.75 95 ASN A C 1
ATOM 765 O O . ASN A 1 95 ? 19.290 9.592 -7.848 1.00 95.75 95 ASN A O 1
ATOM 769 N N . ASN A 1 96 ? 19.375 7.387 -8.284 1.00 93.31 96 ASN A N 1
ATOM 770 C CA . ASN A 1 96 ? 20.650 7.377 -9.002 1.00 93.31 96 ASN A CA 1
ATOM 771 C C . ASN A 1 96 ? 20.492 7.257 -10.529 1.00 93.31 96 ASN A C 1
ATOM 773 O O . ASN A 1 96 ? 21.491 7.053 -11.228 1.00 93.31 96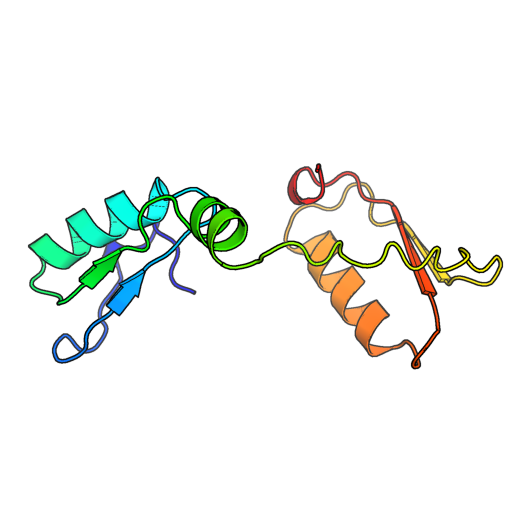 ASN A O 1
ATOM 777 N N . ILE A 1 97 ? 19.270 7.348 -11.066 1.00 92.38 97 ILE A N 1
ATOM 778 C CA . ILE A 1 97 ? 19.029 7.303 -12.513 1.00 92.38 97 ILE A CA 1
ATOM 779 C C . ILE A 1 97 ? 18.627 8.664 -13.080 1.00 92.38 97 ILE A C 1
ATOM 781 O O . ILE A 1 97 ? 17.958 9.467 -12.433 1.00 92.38 97 ILE A O 1
ATOM 785 N N . SER A 1 98 ? 19.037 8.918 -14.319 1.00 93.69 98 SER A N 1
ATOM 786 C CA . SER A 1 98 ? 18.661 10.123 -15.066 1.00 93.69 98 SER A CA 1
ATOM 787 C C . SER A 1 98 ? 17.330 9.943 -15.798 1.00 93.69 98 SER A C 1
ATOM 789 O O . SER A 1 98 ? 16.903 8.823 -16.082 1.00 93.69 98 SER A O 1
ATOM 791 N N . THR A 1 99 ? 16.682 11.050 -16.171 1.00 91.25 99 THR A N 1
ATOM 792 C CA . THR A 1 99 ? 15.459 11.021 -16.988 1.00 91.25 99 THR A CA 1
ATOM 793 C C . THR A 1 99 ? 15.650 10.163 -18.240 1.00 91.25 99 THR A C 1
ATOM 795 O O . THR A 1 99 ? 16.537 10.414 -19.053 1.00 91.25 99 THR A O 1
ATOM 798 N N . GLY A 1 100 ? 14.786 9.161 -18.406 1.00 89.50 100 GLY A N 1
ATOM 799 C CA . GLY A 1 100 ? 14.807 8.248 -19.547 1.00 89.50 100 GLY A CA 1
ATOM 800 C C . GLY A 1 100 ? 15.728 7.035 -19.392 1.00 89.50 100 GLY A C 1
ATOM 801 O O . GLY A 1 100 ? 15.698 6.169 -20.267 1.00 89.50 100 GLY A O 1
ATOM 802 N N . GLU A 1 101 ? 16.522 6.921 -18.327 1.00 93.44 101 GLU A N 1
ATOM 803 C CA . GLU A 1 101 ? 17.161 5.649 -17.970 1.00 93.44 101 GLU A CA 1
ATOM 804 C C . GLU A 1 101 ? 16.126 4.651 -17.430 1.00 93.44 101 GLU A C 1
ATOM 806 O O . GLU A 1 101 ? 15.061 5.028 -16.940 1.00 93.44 101 GLU A O 1
ATOM 811 N N . GLN A 1 102 ? 16.444 3.363 -17.542 1.00 94.25 102 GLN A N 1
ATOM 812 C CA . GLN A 1 102 ? 15.591 2.273 -17.080 1.00 94.25 102 GLN A CA 1
ATOM 813 C C . GLN A 1 102 ? 16.362 1.368 -16.120 1.00 94.25 102 GLN A C 1
ATOM 815 O O . GLN A 1 102 ? 17.568 1.152 -16.285 1.00 94.25 102 GLN A O 1
ATOM 820 N N . ILE A 1 103 ? 15.639 0.819 -15.145 1.00 95.62 103 ILE A N 1
ATOM 821 C CA . ILE A 1 103 ? 16.121 -0.247 -14.271 1.00 95.62 103 ILE A CA 1
ATOM 822 C C . ILE A 1 103 ? 15.201 -1.460 -14.399 1.00 95.62 103 ILE A C 1
ATOM 824 O O . ILE A 1 103 ? 13.991 -1.307 -14.553 1.00 95.62 103 ILE A O 1
ATOM 828 N N . GLU A 1 104 ? 15.771 -2.653 -14.314 1.00 95.44 104 GLU A N 1
ATOM 829 C CA . GLU A 1 104 ? 15.037 -3.903 -14.128 1.00 95.44 104 GLU A CA 1
ATOM 830 C C . GLU A 1 104 ? 15.386 -4.458 -12.754 1.00 95.44 104 GLU A C 1
ATOM 832 O O . GLU A 1 104 ? 16.556 -4.492 -12.372 1.00 95.44 104 GLU A O 1
ATOM 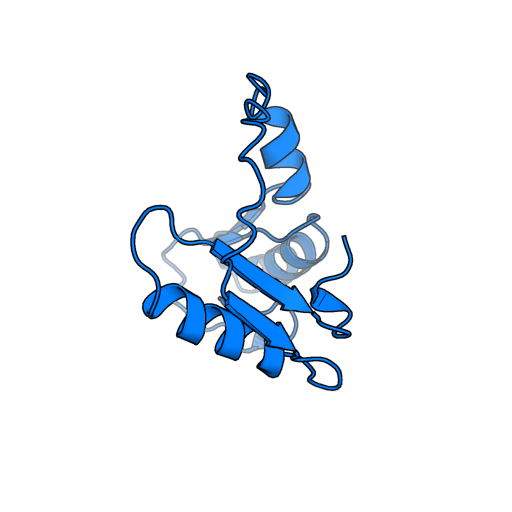837 N N . VAL A 1 105 ? 14.376 -4.883 -12.001 1.00 95.56 105 VAL A N 1
ATOM 838 C CA . VAL A 1 105 ? 14.576 -5.387 -10.646 1.00 95.56 105 VAL A CA 1
ATOM 839 C C . VAL A 1 105 ? 13.856 -6.713 -10.484 1.00 95.56 105 VAL A C 1
ATOM 841 O O . VAL A 1 105 ? 12.644 -6.794 -10.670 1.00 95.56 105 VAL A O 1
ATOM 844 N N . THR A 1 106 ? 14.599 -7.745 -10.092 1.00 95.69 106 THR A N 1
ATOM 845 C CA . THR A 1 106 ? 14.036 -9.055 -9.752 1.00 95.69 106 THR A CA 1
ATOM 846 C C . THR A 1 106 ? 13.829 -9.152 -8.243 1.00 95.69 106 THR A C 1
ATOM 848 O O . THR A 1 106 ? 14.753 -8.914 -7.465 1.00 95.69 106 THR A O 1
ATOM 851 N N . VAL A 1 107 ? 12.623 -9.522 -7.810 1.00 95.81 107 VAL A N 1
ATOM 852 C CA . VAL A 1 107 ? 12.246 -9.644 -6.392 1.00 95.81 107 VAL A CA 1
ATOM 853 C C . VAL A 1 107 ? 11.443 -10.921 -6.152 1.00 95.81 107 VAL A C 1
ATOM 855 O O . VAL A 1 107 ? 10.747 -11.401 -7.040 1.00 95.81 107 VAL A O 1
ATOM 858 N N . THR A 1 108 ? 11.519 -11.467 -4.938 1.00 94.94 108 THR A N 1
ATOM 859 C CA . THR A 1 108 ? 10.653 -12.574 -4.475 1.00 94.94 108 THR A CA 1
ATOM 860 C C . THR A 1 108 ? 9.783 -12.171 -3.282 1.00 94.94 108 THR A C 1
ATOM 862 O O . THR A 1 108 ? 9.152 -13.025 -2.665 1.00 94.94 108 THR A O 1
ATOM 865 N N . ASP A 1 109 ? 9.793 -10.893 -2.895 1.00 92.75 109 ASP A N 1
ATOM 866 C CA . ASP A 1 109 ? 8.961 -10.395 -1.802 1.00 92.75 109 ASP A CA 1
ATOM 867 C C . ASP A 1 109 ? 7.480 -10.380 -2.232 1.00 92.75 109 ASP A C 1
ATOM 869 O O . ASP A 1 109 ? 7.155 -9.772 -3.256 1.00 92.75 109 ASP A O 1
ATOM 873 N N . PRO A 1 110 ? 6.566 -11.009 -1.467 1.00 88.56 110 PRO A N 1
ATOM 874 C CA . PRO A 1 110 ? 5.149 -11.083 -1.829 1.00 88.56 110 PRO A CA 1
ATOM 875 C C . PRO A 1 110 ? 4.450 -9.725 -1.972 1.00 88.56 110 PRO A C 1
ATOM 877 O O . PRO A 1 110 ? 3.395 -9.645 -2.597 1.00 88.56 110 PRO A O 1
ATOM 880 N N . GLY A 1 111 ? 5.008 -8.655 -1.400 1.00 85.44 111 GLY A N 1
ATOM 881 C CA . GLY A 1 111 ? 4.505 -7.289 -1.520 1.00 85.44 111 GLY A CA 1
ATOM 882 C C . GLY A 1 111 ? 4.588 -6.712 -2.935 1.00 85.44 111 GLY A C 1
ATOM 883 O O . GLY A 1 111 ? 3.931 -5.706 -3.199 1.00 85.44 111 GLY A O 1
ATOM 884 N N . PHE A 1 112 ? 5.337 -7.354 -3.837 1.00 85.38 112 PHE A N 1
ATOM 885 C CA . PHE A 1 112 ? 5.458 -6.987 -5.252 1.00 85.38 112 PHE A CA 1
ATOM 886 C C . PHE A 1 112 ? 4.633 -7.874 -6.193 1.00 85.38 112 PHE A C 1
ATOM 888 O O . PHE A 1 112 ? 4.637 -7.633 -7.397 1.00 85.38 112 PHE A O 1
ATOM 895 N N . ASN A 1 113 ? 3.905 -8.869 -5.673 1.00 77.56 113 ASN A N 1
ATOM 896 C CA . ASN A 1 113 ? 2.984 -9.649 -6.495 1.00 77.56 113 ASN A CA 1
ATOM 897 C C . ASN A 1 113 ? 1.796 -8.766 -6.924 1.00 77.56 113 ASN A C 1
ATOM 899 O O . ASN A 1 113 ? 1.135 -8.151 -6.077 1.00 77.56 113 ASN A O 1
ATOM 903 N N . SER A 1 114 ? 1.555 -8.697 -8.235 1.00 56.28 114 SER A N 1
ATOM 904 C CA . SER A 1 114 ? 0.427 -8.008 -8.876 1.00 56.28 114 SER A CA 1
ATOM 905 C C . SER A 1 114 ? -0.887 -8.777 -8.761 1.00 56.28 114 SER A C 1
ATOM 907 O O . SER A 1 114 ? -0.877 -10.022 -8.882 1.00 56.28 114 SER A O 1
#

Mean predicted aligned error: 9.29 Å

Solvent-accessible surface area (backbone atoms only — not comparable to full-atom values): 7128 Å² total; per-residue (Å²): 138,82,59,62,92,54,48,86,74,67,79,73,78,58,96,44,78,44,80,37,63,31,68,66,18,69,57,21,50,56,40,44,60,54,42,46,75,72,65,36,45,65,47,69,45,75,51,6,50,54,49,47,44,69,71,70,49,71,68,68,64,77,73,78,67,82,68,76,81,61,88,85,37,51,75,47,80,38,57,86,38,52,91,66,47,46,65,54,52,52,53,54,53,58,74,73,54,58,94,89,64,54,73,46,76,46,69,65,36,74,91,73,66,128

pLDDT: mean 89.56, std 11.62, range [50.5, 97.62]

Sequence (114 aa):
LHPVEEIKSFNKNSNKTYYIHCKSGNRSTKACDYLAKQGYDVVNLKGGYKDYEAKNFNSAPLIEKDIEIKENRKQFDFRGLQCPGPIVNISKEINNISTGEQIEVTVTDPGFNS

InterPro domains:
  IPR001455 TusA-like domain [PF01206] (75-112)
  IPR001763 Rhodanese-like domain [PF00581] (10-54)
  IPR001763 Rhodanese-like domain [PS50206] (3-61)
  IPR036868 TusA-like domain superfamily [G3DSA:3.30.110.40] (66-114)
  IPR036868 TusA-like domain superfamily [SSF64307] (52-112)
  IPR036873 Rhodanese-like domain superfamily [G3DSA:3.40.250.10] (2-61)
  IPR036873 Rhodanese-like domain superfamily [SSF52821] (8-58)

Nearest PDB structures (foldseek):
  2vdj-assembly1_A-2  TM=4.223E-01  e=2.629E+00  Bacillus cereus
  6mtg-assembly1_A  TM=2.951E-01  e=2.304E+00  Escherichia coli K-12

Radius of gyration: 19.33 Å; Cα contacts (8 Å, |Δi|>4): 127; chains: 1; bounding box: 37×33×46 Å